Protein AF-A0A7N2MWF1-F1 (afdb_monomer)

Nearest PDB structures (foldseek):
  6czm-assembly1_A  TM=9.638E-01  e=1.938E-09  Medicago truncatula
  6czl-assembly1_E  TM=9.485E-01  e=2.219E-09  Medicago truncatula
  6czl-assembly1_F  TM=9.096E-01  e=2.219E-09  Medicago truncatula
  6czm-assembly1_F  TM=9.620E-01  e=1.295E-08  Medicago truncatula
  7n7g-assembly1_B  TM=4.062E-01  e=2.460E+00  Enterococcus faecium

Foldseek 3Di:
DDDDDDDDDDDDDDDPDDDDDDPDDDPDDPPPCLPLPPQQADEAEAAQDDPRRVVVQVVCVVVVQHWDDPDNVDQWTDGPVDPRYIYGHDHPVVVCVVVVVND

pLDDT: mean 71.71, std 20.16, range [33.66, 93.75]

Mean predicted aligned error: 15.75 Å

Solvent-accessible surface area (backbone atoms only — not comparable to full-atom values): 6937 Å² total; per-residue (Å²): 141,86,86,89,82,83,81,87,78,88,80,84,88,82,83,80,90,69,95,68,92,75,85,78,82,71,88,88,65,87,79,76,80,78,66,78,72,91,65,84,55,47,78,41,78,38,48,60,64,62,70,70,23,54,54,51,52,50,53,29,44,75,71,69,50,56,74,52,63,90,46,92,88,51,51,61,31,41,34,87,88,46,87,55,41,38,36,36,47,33,54,68,71,52,42,55,53,59,53,66,74,74,110

Organism: Quercus lobata (NCBI:txid97700)

Secondary structure (DSSP, 8-state):
--------------------------TTS----------SSEEEEEE-SSHHHHHHHHHHHHTT---B-S-TT-SEEE-TTSTTEEEEEE-HHHHHHHHHTT-

Structure (mmCIF, N/CA/C/O backbone):
data_AF-A0A7N2MWF1-F1
#
_entry.id   AF-A0A7N2MWF1-F1
#
loop_
_atom_site.group_PDB
_atom_site.id
_atom_site.type_symbol
_atom_site.label_atom_id
_atom_site.label_alt_id
_atom_site.label_comp_id
_atom_site.label_asym_id
_atom_site.label_entity_id
_atom_site.label_seq_id
_atom_site.pdbx_PDB_ins_code
_atom_site.Cartn_x
_atom_site.Cartn_y
_atom_site.Cartn_z
_atom_site.occupancy
_atom_site.B_iso_or_equiv
_atom_site.auth_seq_id
_atom_site.auth_comp_id
_atom_site.auth_asym_id
_atom_site.auth_atom_id
_atom_site.pdbx_PDB_model_num
ATOM 1 N N . MET A 1 1 ? 14.029 -53.375 51.433 1.00 47.44 1 MET A N 1
ATOM 2 C CA . MET A 1 1 ? 14.274 -53.422 49.975 1.00 47.44 1 MET A CA 1
ATOM 3 C C . MET A 1 1 ? 13.021 -53.968 49.299 1.00 47.44 1 MET A C 1
ATOM 5 O O . MET A 1 1 ? 12.691 -55.119 49.553 1.00 47.44 1 MET A O 1
ATOM 9 N N . PRO A 1 2 ? 12.258 -53.133 48.574 1.00 38.38 2 PRO A N 1
ATOM 10 C CA . PRO A 1 2 ? 11.834 -53.527 47.226 1.00 38.38 2 PRO A CA 1
ATOM 11 C C . PRO A 1 2 ? 11.906 -52.375 46.202 1.00 38.38 2 PRO A C 1
ATOM 13 O O . PRO A 1 2 ? 11.880 -51.194 46.543 1.00 38.38 2 PRO A O 1
ATOM 16 N N . LEU A 1 3 ? 12.051 -52.766 44.936 1.00 34.88 3 LEU A N 1
ATOM 17 C CA . LEU A 1 3 ? 12.357 -51.938 43.770 1.00 34.88 3 LEU A CA 1
ATOM 18 C C . LEU A 1 3 ? 11.104 -51.286 43.160 1.00 34.88 3 LEU A C 1
ATOM 20 O O . LEU A 1 3 ? 10.028 -51.878 43.114 1.00 34.88 3 LEU A O 1
ATOM 24 N N . ARG A 1 4 ? 11.284 -50.063 42.652 1.00 34.19 4 ARG A N 1
ATOM 25 C CA . ARG A 1 4 ? 10.285 -49.217 41.985 1.00 34.19 4 ARG A CA 1
ATOM 26 C C . ARG A 1 4 ? 10.228 -49.568 40.492 1.00 34.19 4 ARG A C 1
ATOM 28 O O . ARG A 1 4 ? 11.197 -49.319 39.781 1.00 34.19 4 ARG A O 1
ATOM 35 N N . LEU A 1 5 ? 9.100 -50.091 40.006 1.00 40.53 5 LEU A N 1
ATOM 36 C CA . LEU A 1 5 ? 8.802 -50.204 38.572 1.00 40.53 5 LEU A CA 1
ATOM 37 C C . LEU A 1 5 ? 7.691 -49.200 38.228 1.00 40.53 5 LEU A C 1
ATOM 39 O O . LEU A 1 5 ? 6.538 -49.390 38.611 1.00 40.53 5 LEU A O 1
ATOM 43 N N . ASN A 1 6 ? 8.031 -48.111 37.536 1.00 39.91 6 ASN A N 1
ATOM 44 C CA . ASN A 1 6 ? 7.037 -47.159 37.038 1.00 39.91 6 ASN A CA 1
ATOM 45 C C . ASN A 1 6 ? 6.493 -47.649 35.691 1.00 39.91 6 ASN A C 1
ATOM 47 O O . ASN A 1 6 ? 7.231 -47.771 34.715 1.00 39.91 6 ASN A O 1
ATOM 51 N N . ALA A 1 7 ? 5.189 -47.916 35.658 1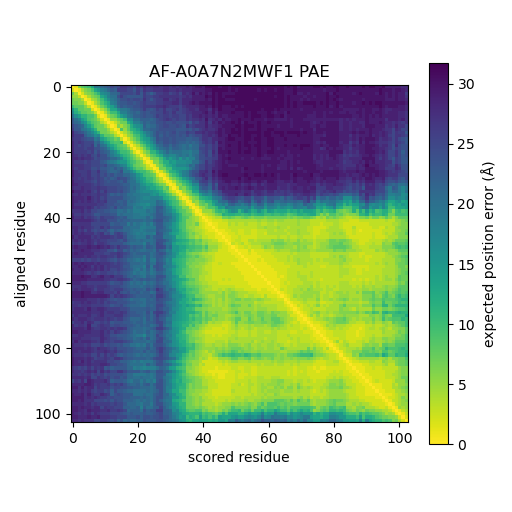.00 46.03 7 ALA A N 1
ATOM 52 C CA . ALA A 1 7 ? 4.454 -48.339 34.478 1.00 46.03 7 ALA A CA 1
ATOM 53 C C . ALA A 1 7 ? 4.405 -47.230 33.412 1.00 46.03 7 ALA A C 1
ATOM 55 O O . ALA A 1 7 ? 3.95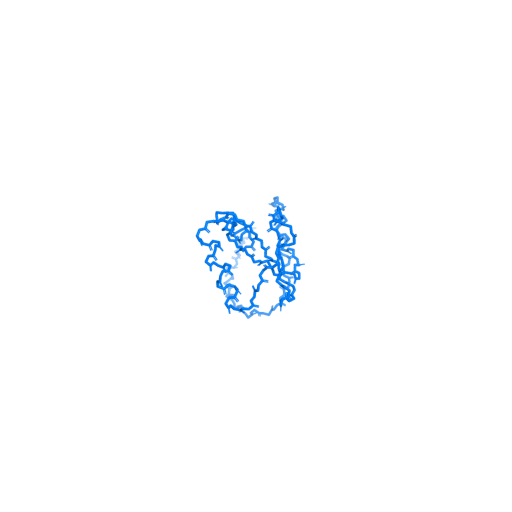6 -46.111 33.663 1.00 46.03 7 ALA A O 1
ATOM 56 N N . PHE A 1 8 ? 4.847 -47.576 32.205 1.00 44.03 8 PHE A N 1
ATOM 57 C CA . PHE A 1 8 ? 4.801 -46.753 31.002 1.00 44.03 8 PHE A CA 1
ATOM 58 C C . PHE A 1 8 ? 3.350 -46.652 30.502 1.00 44.03 8 PHE A C 1
ATOM 60 O O . PHE A 1 8 ? 2.802 -47.617 29.967 1.00 44.03 8 PHE A O 1
ATOM 67 N N . LYS A 1 9 ? 2.697 -45.500 30.698 1.00 44.31 9 LYS A N 1
ATOM 68 C CA . LYS A 1 9 ? 1.353 -45.237 30.160 1.00 44.31 9 LYS A CA 1
ATOM 69 C C . LYS A 1 9 ? 1.467 -44.517 28.814 1.00 44.31 9 LYS A C 1
ATOM 71 O O . LYS A 1 9 ? 1.945 -43.391 28.739 1.00 44.31 9 LYS A O 1
ATOM 76 N N . ARG A 1 10 ? 1.029 -45.209 27.758 1.00 44.88 10 ARG A N 1
ATOM 77 C CA . ARG A 1 10 ? 0.827 -44.701 26.393 1.00 44.88 10 ARG A CA 1
ATOM 78 C C . ARG A 1 10 ? -0.310 -43.673 26.405 1.00 44.88 10 ARG A C 1
ATOM 80 O O . ARG A 1 10 ? -1.444 -44.040 26.696 1.00 44.88 10 ARG A O 1
ATOM 87 N N . THR A 1 11 ? -0.020 -42.424 26.053 1.00 46.44 11 THR A N 1
ATOM 88 C CA . THR A 1 11 ? -1.042 -41.390 25.837 1.00 46.44 11 THR A CA 1
ATOM 89 C C . THR A 1 11 ? -1.279 -41.240 24.339 1.00 46.44 11 THR A C 1
ATOM 91 O O . THR A 1 11 ? -0.379 -40.849 23.600 1.00 46.44 11 THR A O 1
ATOM 94 N N . VAL A 1 12 ? -2.487 -41.580 23.893 1.00 48.28 12 VAL A N 1
ATOM 95 C CA . VAL A 1 12 ? -2.997 -41.258 22.556 1.00 48.28 12 VAL A CA 1
ATOM 96 C C . VAL A 1 12 ? -3.595 -39.856 22.636 1.00 48.28 12 VAL A C 1
ATOM 98 O O . VAL A 1 12 ? -4.479 -39.623 23.456 1.00 48.28 12 VAL A O 1
ATOM 101 N N . LEU A 1 13 ? -3.102 -38.921 21.822 1.00 45.56 13 LEU A N 1
ATOM 102 C CA . LEU A 1 13 ? -3.585 -37.540 21.799 1.00 45.56 13 LEU A CA 1
ATOM 103 C C . LEU A 1 13 ? -4.558 -37.371 20.624 1.00 45.56 13 LEU A C 1
ATOM 105 O O . LEU A 1 13 ? -4.150 -37.266 19.472 1.00 45.56 13 LEU A O 1
ATOM 109 N N . VAL A 1 14 ? -5.856 -37.403 20.932 1.00 54.47 14 VAL A N 1
ATOM 110 C CA . VAL A 1 14 ? -6.947 -37.006 20.030 1.00 54.47 14 VAL A CA 1
ATOM 111 C C . VAL A 1 14 ? -7.185 -35.517 20.252 1.00 54.47 14 VAL A C 1
ATOM 113 O O . VAL A 1 14 ? -7.513 -35.116 21.366 1.00 54.47 14 VAL A O 1
ATOM 116 N N . CYS A 1 15 ? -7.006 -34.697 19.217 1.00 33.66 15 CYS A N 1
ATOM 117 C CA . CYS A 1 15 ? -7.201 -33.253 19.311 1.00 33.66 15 CYS A CA 1
ATOM 118 C C . CYS A 1 15 ? -8.466 -32.843 18.546 1.00 33.66 15 CYS A C 1
ATOM 120 O O . CYS A 1 15 ? -8.437 -32.616 17.339 1.00 33.66 15 CYS A O 1
ATOM 122 N N . CYS A 1 16 ? -9.583 -32.754 19.268 1.00 42.34 16 CYS A N 1
ATOM 123 C CA . CYS A 1 16 ? -10.716 -31.928 18.865 1.00 42.34 16 CYS A CA 1
ATOM 124 C C . CYS A 1 16 ? -10.374 -30.491 19.276 1.00 42.34 16 CYS A C 1
ATOM 126 O O . CYS A 1 16 ? -10.384 -30.179 20.466 1.00 42.34 16 CYS A O 1
ATOM 128 N N . ALA A 1 17 ? -10.026 -29.631 18.317 1.00 47.75 17 ALA A N 1
ATOM 129 C CA . ALA A 1 17 ? -9.678 -28.236 18.578 1.00 47.75 17 ALA A CA 1
ATOM 130 C C . ALA A 1 17 ? -10.929 -27.441 18.988 1.00 47.75 17 ALA A C 1
ATOM 132 O O . ALA A 1 17 ? -11.603 -26.828 18.167 1.00 47.75 17 ALA A O 1
ATOM 133 N N . SER A 1 18 ? -11.252 -27.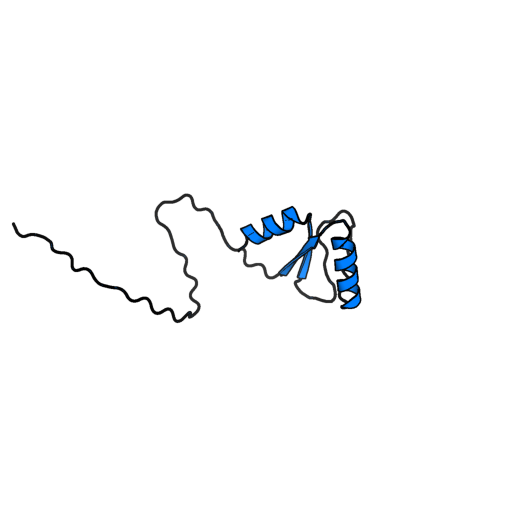489 20.279 1.00 47.50 18 SER A N 1
ATOM 134 C CA . SER A 1 18 ? -12.129 -26.518 20.927 1.00 47.50 18 SER A CA 1
ATOM 135 C C . SER A 1 18 ? -11.242 -25.452 21.548 1.00 47.50 18 SER A C 1
ATOM 137 O O . SER A 1 18 ? -10.387 -25.757 22.377 1.00 47.50 18 SER A O 1
ATOM 139 N N . SER A 1 19 ? -11.441 -24.219 21.101 1.00 58.25 19 SER A N 1
ATOM 140 C CA . SER A 1 19 ? -10.775 -22.996 21.530 1.00 58.25 19 SER A CA 1
ATOM 141 C C . SER A 1 19 ? -10.566 -22.938 23.045 1.00 58.25 19 SER A C 1
ATOM 143 O O . SER A 1 19 ? -11.509 -22.690 23.792 1.00 58.25 19 SER A O 1
ATOM 145 N N . GLN A 1 20 ? -9.332 -23.137 23.509 1.00 50.31 20 GLN A N 1
ATOM 146 C CA . GLN A 1 20 ? -8.935 -22.783 24.868 1.00 50.31 20 GLN A CA 1
ATOM 147 C C . GLN A 1 20 ? -7.580 -22.087 24.826 1.00 50.31 20 GLN A C 1
ATOM 149 O O . GLN A 1 20 ? -6.581 -22.636 24.370 1.00 50.31 20 GLN A O 1
ATOM 154 N N . ASN A 1 21 ? -7.608 -20.842 25.288 1.00 55.06 21 ASN A N 1
ATOM 155 C CA . ASN A 1 21 ? -6.488 -19.941 25.483 1.00 55.06 21 ASN A CA 1
ATOM 156 C C . ASN A 1 21 ? -5.470 -20.587 26.444 1.00 55.06 21 ASN A C 1
ATOM 158 O O . ASN A 1 21 ? -5.608 -20.494 27.663 1.00 55.06 21 ASN A O 1
ATOM 162 N N . SER A 1 22 ? -4.496 -21.325 25.911 1.00 42.91 22 SER A N 1
ATOM 163 C CA . SER A 1 22 ? -3.508 -22.047 26.711 1.00 42.91 22 SER A CA 1
ATOM 164 C C . SER A 1 22 ? -2.250 -21.200 26.900 1.00 42.91 22 SER A C 1
ATOM 166 O O . SER A 1 22 ? -1.360 -21.194 26.050 1.00 42.91 22 SER A O 1
ATOM 168 N N . HIS A 1 23 ? -2.148 -20.514 28.039 1.00 45.09 23 HIS A N 1
ATOM 169 C CA . HIS A 1 23 ? -0.876 -19.976 28.516 1.00 45.09 23 HIS A CA 1
ATOM 170 C C . HIS A 1 23 ? -0.004 -21.145 29.004 1.00 45.09 23 HIS A C 1
ATOM 172 O O . HIS A 1 23 ? -0.158 -21.631 30.124 1.00 45.09 23 HIS A O 1
ATOM 178 N N . VAL A 1 24 ? 0.894 -21.639 28.151 1.00 44.09 24 VAL A N 1
ATOM 179 C CA . VAL A 1 24 ? 1.891 -22.649 28.528 1.00 44.09 24 VAL A CA 1
ATOM 180 C C . VAL A 1 24 ? 3.072 -21.962 29.216 1.00 44.09 24 VAL A C 1
ATOM 182 O O . VAL A 1 24 ? 3.967 -21.423 28.574 1.00 44.09 24 VAL A O 1
ATOM 185 N N . ALA A 1 25 ? 3.078 -21.958 30.549 1.00 43.31 25 ALA A N 1
ATOM 186 C CA . ALA A 1 25 ? 4.242 -21.532 31.318 1.00 43.31 25 ALA A CA 1
ATOM 187 C C . ALA A 1 25 ? 5.332 -22.617 31.241 1.00 43.31 25 ALA A C 1
ATOM 189 O O . ALA A 1 25 ? 5.273 -23.626 31.944 1.00 43.31 25 ALA A O 1
ATOM 190 N N . LEU A 1 26 ? 6.333 -22.416 30.380 1.00 43.41 26 LEU A N 1
ATOM 191 C CA . LEU A 1 26 ? 7.592 -23.154 30.452 1.00 43.41 26 LEU A CA 1
ATOM 192 C C . LEU A 1 26 ? 8.367 -22.658 31.679 1.00 43.41 26 LEU A C 1
ATOM 194 O O . LEU A 1 26 ? 8.882 -21.542 31.704 1.00 43.41 26 LEU A O 1
ATOM 198 N N . VAL A 1 27 ? 8.432 -23.495 32.715 1.00 47.50 27 VAL A N 1
ATOM 199 C CA . VAL A 1 27 ? 9.346 -23.319 33.847 1.00 47.50 27 VAL A CA 1
ATOM 200 C C . VAL A 1 27 ? 10.781 -23.350 33.303 1.00 47.50 27 VAL A C 1
ATOM 202 O O . VAL A 1 27 ? 11.244 -24.380 32.821 1.00 47.50 27 VAL A O 1
ATOM 205 N N . ASN A 1 28 ? 11.465 -22.207 33.408 1.00 49.94 28 ASN A N 1
ATOM 206 C CA . ASN A 1 28 ? 12.904 -21.986 33.193 1.00 49.94 28 ASN A CA 1
ATOM 207 C C . ASN A 1 28 ? 13.401 -21.799 31.744 1.00 49.94 28 ASN A C 1
ATOM 209 O O . ASN A 1 28 ? 14.258 -22.542 31.270 1.00 49.94 28 ASN A O 1
ATOM 213 N N . GLY A 1 29 ? 12.974 -20.723 31.080 1.00 49.34 29 GLY A N 1
ATOM 214 C CA . GLY A 1 29 ? 13.684 -20.138 29.933 1.00 49.34 29 GLY A CA 1
ATOM 215 C C . GLY A 1 29 ? 13.527 -18.613 29.919 1.00 49.34 29 GLY A C 1
ATOM 216 O O . GLY A 1 29 ? 12.566 -18.122 30.515 1.00 49.34 29 GLY A O 1
ATOM 217 N N . PRO A 1 30 ? 14.440 -17.835 29.299 1.00 44.78 30 PRO A N 1
ATOM 218 C CA . PRO A 1 30 ? 14.214 -16.406 29.116 1.00 44.78 30 PRO A CA 1
ATOM 219 C C . PRO A 1 30 ? 12.916 -16.237 28.326 1.00 44.78 30 PRO A C 1
ATOM 221 O O . PRO A 1 30 ? 12.787 -16.753 27.216 1.00 44.78 30 PRO A O 1
ATOM 224 N N . VAL A 1 31 ? 11.942 -15.577 28.950 1.00 49.78 31 VAL A N 1
ATOM 225 C CA . VAL A 1 31 ? 10.625 -15.314 28.378 1.00 49.78 31 VAL A CA 1
ATOM 226 C C . VAL A 1 31 ? 10.834 -14.380 27.194 1.00 49.78 31 VAL A C 1
ATOM 228 O O . VAL A 1 31 ? 10.948 -13.166 27.339 1.00 49.78 31 VAL A O 1
ATOM 231 N N . LEU A 1 32 ? 10.964 -14.956 26.002 1.00 54.56 32 LEU A N 1
ATOM 232 C CA . LEU A 1 32 ? 10.720 -14.219 24.779 1.00 54.56 32 LEU A CA 1
ATOM 233 C C . LEU A 1 32 ? 9.209 -14.007 24.779 1.00 54.56 32 LEU A C 1
ATOM 235 O O . LEU A 1 32 ? 8.466 -14.915 24.411 1.00 54.56 32 LEU A O 1
ATOM 239 N N . ASP A 1 33 ? 8.766 -12.859 25.297 1.00 47.66 33 ASP A N 1
ATOM 240 C CA . ASP A 1 33 ? 7.376 -12.407 25.266 1.00 47.66 33 ASP A CA 1
ATOM 241 C C . ASP A 1 33 ? 6.940 -12.240 23.802 1.00 47.66 33 ASP A C 1
ATOM 243 O O . ASP A 1 33 ? 6.799 -11.137 23.277 1.00 47.66 33 ASP A O 1
ATOM 247 N N . ALA A 1 34 ? 6.704 -13.356 23.116 1.00 58.19 34 ALA A N 1
ATOM 248 C CA . ALA A 1 34 ? 5.940 -13.422 21.883 1.00 58.19 34 ALA A CA 1
ATOM 249 C C . ALA A 1 34 ? 4.459 -13.262 22.246 1.00 58.19 34 ALA A C 1
ATOM 251 O O . ALA A 1 34 ? 3.620 -14.128 22.005 1.00 58.19 34 ALA A O 1
ATOM 252 N N . ARG A 1 35 ? 4.137 -12.149 22.908 1.00 56.56 35 ARG A N 1
ATOM 253 C CA . ARG A 1 35 ? 2.766 -11.725 23.129 1.00 56.56 35 ARG A CA 1
ATOM 254 C C . ARG A 1 35 ? 2.247 -11.348 21.753 1.00 56.56 35 ARG A C 1
ATOM 256 O O . ARG A 1 35 ? 2.566 -10.262 21.276 1.00 56.56 35 ARG A O 1
ATOM 263 N N . VAL A 1 36 ? 1.512 -12.253 21.103 1.00 59.62 36 VAL A N 1
ATOM 264 C CA . VAL A 1 36 ? 0.762 -11.926 19.885 1.00 59.62 36 VAL A CA 1
ATOM 265 C C . VAL A 1 36 ? -0.101 -10.722 20.255 1.00 59.62 36 VAL A C 1
ATOM 267 O O . VAL A 1 36 ? -0.956 -10.836 21.138 1.00 59.62 36 VAL A O 1
ATOM 270 N N . PRO A 1 37 ? 0.181 -9.532 19.708 1.00 63.59 37 PRO A N 1
ATOM 271 C CA . PRO A 1 37 ? -0.609 -8.36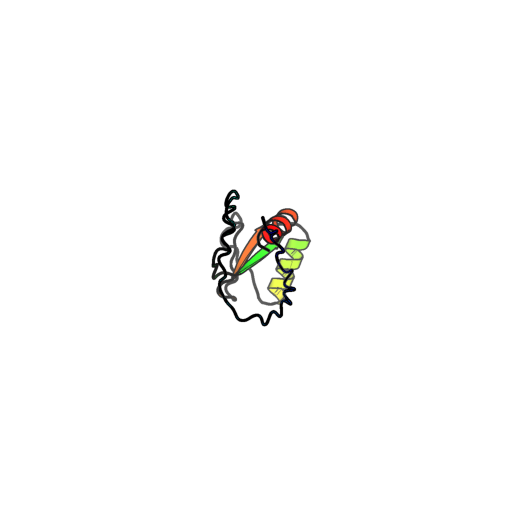9 20.043 1.00 63.59 37 PRO A CA 1
ATOM 272 C C . PRO A 1 37 ? -1.992 -8.601 19.442 1.00 63.59 37 PRO A C 1
ATOM 274 O O . PRO A 1 37 ? -2.098 -8.856 18.243 1.00 63.59 37 PRO A O 1
ATOM 277 N N . GLU A 1 38 ? -3.044 -8.531 20.259 1.00 64.38 38 GLU A N 1
ATOM 278 C CA . GLU A 1 38 ? -4.414 -8.504 19.747 1.00 64.38 38 GLU A CA 1
ATOM 279 C C . GLU A 1 38 ? -4.596 -7.208 18.952 1.00 64.38 38 GLU A C 1
ATOM 281 O O . GLU A 1 38 ? -4.896 -6.145 19.494 1.00 64.38 38 GLU A O 1
ATOM 286 N N . ARG A 1 39 ? -4.289 -7.282 17.656 1.00 67.94 39 ARG A N 1
ATOM 287 C CA . ARG A 1 39 ? -4.437 -6.196 16.694 1.00 67.94 39 ARG A CA 1
ATOM 288 C C . ARG A 1 39 ? -5.793 -6.350 16.035 1.00 67.94 39 ARG A C 1
ATOM 290 O O . ARG A 1 39 ? -6.075 -7.369 15.414 1.00 67.94 39 ARG A O 1
ATOM 297 N N . THR A 1 40 ? -6.621 -5.323 16.161 1.00 77.62 40 THR A N 1
ATOM 298 C CA . THR A 1 40 ? -7.901 -5.229 15.453 1.00 77.62 40 THR A CA 1
ATOM 299 C C . THR A 1 40 ? -7.726 -4.800 13.997 1.00 77.62 40 THR A C 1
ATOM 301 O O . THR A 1 40 ? -8.652 -4.968 13.206 1.00 77.62 40 THR A O 1
ATOM 304 N N . GLU A 1 41 ? -6.553 -4.266 13.628 1.00 82.12 41 GLU A N 1
ATOM 305 C CA . GLU A 1 41 ? -6.230 -3.887 12.252 1.00 82.12 41 GLU A CA 1
ATOM 306 C C . GLU A 1 41 ? -5.431 -4.962 11.506 1.00 82.12 41 GLU A C 1
ATOM 308 O O . GLU A 1 41 ? -4.431 -5.497 11.992 1.00 82.12 41 GLU A O 1
ATOM 313 N N . ILE A 1 42 ? -5.836 -5.213 10.264 1.00 86.81 42 ILE A N 1
ATOM 314 C CA . ILE A 1 42 ? -5.133 -6.059 9.308 1.00 86.81 42 ILE A CA 1
ATOM 315 C C . ILE A 1 42 ? -4.038 -5.225 8.651 1.00 86.81 42 ILE A C 1
ATOM 317 O O . ILE A 1 42 ? -4.303 -4.209 8.008 1.00 86.81 42 ILE A O 1
ATOM 321 N N . ARG A 1 43 ? -2.792 -5.675 8.771 1.00 87.94 43 ARG A N 1
ATOM 322 C CA . ARG A 1 43 ? -1.661 -5.081 8.053 1.00 87.94 43 ARG A CA 1
ATOM 323 C C . ARG A 1 43 ? -1.582 -5.688 6.666 1.00 87.94 43 ARG A C 1
ATOM 325 O O . ARG A 1 43 ? -1.834 -6.869 6.497 1.00 87.94 43 ARG A O 1
ATOM 332 N N . PHE A 1 44 ? -1.202 -4.908 5.671 1.00 89.38 44 PHE A N 1
ATOM 333 C CA . PHE A 1 44 ? -1.027 -5.367 4.303 1.00 89.38 44 PHE A CA 1
ATOM 334 C C . PHE A 1 44 ? 0.289 -4.824 3.760 1.00 89.38 44 PHE A C 1
ATOM 336 O O . PHE A 1 44 ? 0.460 -3.618 3.590 1.00 89.38 44 PHE A O 1
ATOM 343 N N . GLY A 1 45 ? 1.260 -5.710 3.550 1.00 91.19 45 GLY A N 1
ATOM 344 C CA . GLY A 1 45 ? 2.594 -5.332 3.097 1.00 91.19 45 GLY A CA 1
ATOM 345 C C . GLY A 1 45 ? 2.622 -5.120 1.589 1.00 91.19 45 GLY A C 1
ATOM 346 O O . GLY A 1 45 ? 2.374 -6.057 0.836 1.00 91.19 45 GLY A O 1
ATOM 347 N N . LEU A 1 46 ? 2.986 -3.917 1.148 1.00 91.44 46 LEU A N 1
ATOM 348 C CA . LEU A 1 46 ? 3.218 -3.606 -0.257 1.00 91.44 46 LEU A CA 1
ATOM 349 C C . LEU A 1 46 ? 4.687 -3.267 -0.518 1.00 91.44 46 LEU A C 1
ATOM 351 O O . LEU A 1 46 ? 5.341 -2.623 0.310 1.00 91.44 46 LEU A O 1
ATOM 355 N N . PRO A 1 47 ? 5.228 -3.653 -1.685 1.00 92.62 47 PRO A N 1
ATOM 356 C CA . PRO A 1 47 ? 6.542 -3.199 -2.106 1.00 92.62 47 PRO A CA 1
ATOM 357 C C . PRO A 1 47 ? 6.558 -1.672 -2.237 1.00 92.62 47 PRO A C 1
ATOM 359 O O . PRO A 1 47 ? 5.698 -1.074 -2.875 1.00 92.62 47 PRO A O 1
ATOM 362 N N . SER A 1 48 ? 7.564 -1.030 -1.647 1.00 89.69 48 SER A N 1
ATOM 363 C CA . SER A 1 48 ? 7.662 0.432 -1.606 1.00 89.69 48 SER A CA 1
ATOM 364 C C . SER A 1 48 ? 8.106 1.068 -2.922 1.00 89.69 48 SER A C 1
ATOM 366 O O . SER A 1 48 ? 7.863 2.253 -3.132 1.00 89.69 48 SER A O 1
ATOM 368 N N . LYS A 1 49 ? 8.802 0.323 -3.796 1.00 87.69 49 LYS A N 1
ATOM 3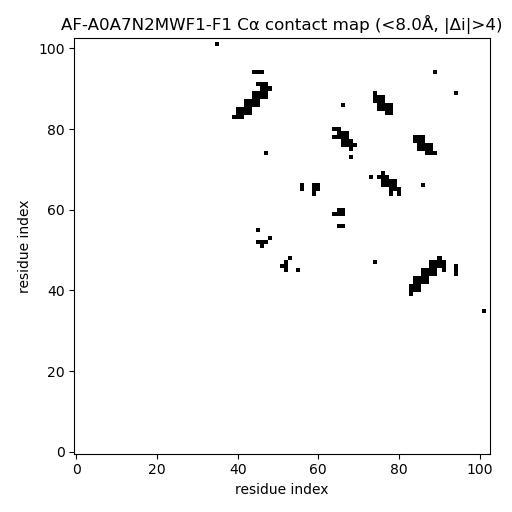69 C CA . LYS A 1 49 ? 9.342 0.840 -5.063 1.00 87.69 49 LYS A CA 1
ATOM 370 C C . LYS A 1 49 ? 9.612 -0.247 -6.104 1.00 87.69 49 LYS A C 1
ATOM 372 O O . LYS A 1 49 ? 9.732 -1.426 -5.774 1.00 87.69 49 LYS A O 1
ATOM 377 N N . GLY A 1 50 ? 9.823 0.193 -7.345 1.00 91.19 50 GLY A N 1
ATOM 378 C CA . GLY A 1 50 ? 10.141 -0.653 -8.499 1.00 91.19 50 GLY A CA 1
ATOM 379 C C . GLY A 1 50 ? 8.898 -1.074 -9.283 1.00 91.19 50 GLY A C 1
ATOM 380 O O . GLY A 1 50 ? 7.788 -0.675 -8.943 1.00 91.19 50 GLY A O 1
ATOM 381 N N . ARG A 1 51 ? 9.093 -1.904 -10.316 1.00 91.44 51 ARG A N 1
ATOM 382 C CA . ARG A 1 51 ? 8.011 -2.397 -11.191 1.00 91.44 51 ARG A CA 1
ATOM 383 C C . ARG A 1 51 ? 6.902 -3.100 -10.400 1.00 91.44 51 ARG A C 1
ATOM 385 O O . ARG A 1 51 ? 5.731 -2.823 -10.579 1.00 91.44 51 ARG A O 1
ATOM 392 N N . MET A 1 52 ? 7.279 -3.921 -9.424 1.00 90.06 52 MET A N 1
ATOM 393 C CA . MET A 1 52 ? 6.306 -4.626 -8.587 1.00 90.06 52 MET A CA 1
ATOM 394 C C . MET A 1 52 ? 5.415 -3.673 -7.770 1.00 90.06 52 MET A C 1
ATOM 396 O O . MET A 1 52 ? 4.271 -4.004 -7.482 1.00 90.06 52 MET A O 1
ATOM 400 N N . ALA A 1 53 ? 5.912 -2.482 -7.413 1.00 90.62 53 ALA A N 1
ATOM 401 C CA . ALA A 1 53 ? 5.118 -1.480 -6.706 1.00 90.62 53 ALA A CA 1
ATOM 402 C C . ALA A 1 53 ? 4.097 -0.803 -7.626 1.00 90.62 53 ALA A C 1
ATOM 404 O O . ALA A 1 53 ? 2.939 -0.685 -7.235 1.00 90.62 53 ALA A O 1
ATOM 405 N N . SER A 1 54 ? 4.493 -0.405 -8.842 1.00 91.88 54 SER A N 1
ATOM 406 C CA . SER A 1 54 ? 3.554 0.165 -9.819 1.00 91.88 54 SER A CA 1
ATOM 407 C C . SER A 1 54 ? 2.472 -0.837 -10.193 1.00 91.88 54 SER A C 1
ATOM 409 O O . SER A 1 54 ? 1.295 -0.514 -10.092 1.00 91.88 54 SER A O 1
ATOM 411 N N . ASP A 1 55 ? 2.864 -2.074 -10.497 1.00 93.75 55 ASP A N 1
ATOM 412 C CA . ASP A 1 55 ? 1.940 -3.108 -10.962 1.00 93.75 55 ASP A CA 1
ATOM 413 C C . ASP A 1 55 ? 0.917 -3.465 -9.872 1.00 93.75 55 ASP A C 1
ATOM 415 O O . ASP A 1 55 ? -0.270 -3.620 -10.149 1.00 93.75 55 ASP A O 1
ATOM 419 N N . THR A 1 56 ? 1.351 -3.528 -8.605 1.00 92.50 56 THR A N 1
ATOM 420 C CA . THR A 1 56 ? 0.428 -3.796 -7.491 1.00 92.50 56 THR A CA 1
ATOM 421 C C . THR A 1 56 ? -0.511 -2.619 -7.236 1.00 92.50 56 THR A C 1
ATOM 423 O O . THR A 1 56 ? -1.684 -2.822 -6.938 1.00 92.50 56 THR A O 1
ATOM 426 N N . LEU A 1 57 ? -0.027 -1.379 -7.358 1.00 90.25 57 LEU A N 1
ATOM 427 C CA . LEU A 1 57 ? -0.886 -0.201 -7.229 1.00 90.25 57 LEU A CA 1
ATOM 428 C C . LEU A 1 57 ? -1.907 -0.116 -8.365 1.00 90.25 57 LEU A C 1
ATOM 430 O O . LEU A 1 57 ? -3.035 0.301 -8.119 1.00 90.25 57 LEU A O 1
ATOM 434 N N . ASP A 1 58 ? -1.532 -0.506 -9.579 1.00 92.75 58 ASP A N 1
ATOM 435 C CA . ASP A 1 58 ? -2.435 -0.516 -10.726 1.00 92.75 58 ASP A CA 1
ATOM 436 C C . ASP A 1 58 ? -3.495 -1.615 -10.583 1.00 92.75 58 ASP A C 1
ATOM 438 O O . ASP A 1 58 ? -4.680 -1.316 -10.701 1.00 92.75 58 ASP A O 1
ATOM 442 N N . LEU A 1 59 ? -3.116 -2.819 -10.138 1.00 92.44 59 LEU A N 1
ATOM 443 C CA . LEU A 1 59 ? -4.078 -3.864 -9.766 1.00 92.44 59 LEU A CA 1
ATOM 444 C C . LEU A 1 59 ? -5.069 -3.377 -8.695 1.00 92.44 59 LEU A C 1
ATOM 446 O O . LEU A 1 59 ? -6.274 -3.594 -8.800 1.00 92.44 59 LEU A O 1
ATOM 450 N N . LEU A 1 60 ? -4.576 -2.687 -7.662 1.00 91.00 60 LEU A N 1
ATOM 451 C CA . LEU A 1 60 ? -5.432 -2.140 -6.609 1.00 91.00 60 LEU A CA 1
ATOM 452 C C . LEU A 1 60 ? -6.387 -1.062 -7.144 1.00 91.00 60 LEU A C 1
ATOM 454 O O . LEU A 1 60 ? -7.545 -1.013 -6.725 1.00 91.00 60 LEU A O 1
ATOM 458 N N . LYS A 1 61 ? -5.956 -0.229 -8.099 1.00 90.50 61 LYS A N 1
ATOM 459 C CA . LYS A 1 61 ? -6.842 0.736 -8.773 1.00 90.50 61 LYS A CA 1
ATOM 460 C C . LYS A 1 61 ? -7.922 0.033 -9.593 1.00 90.50 61 LYS A C 1
ATOM 462 O O 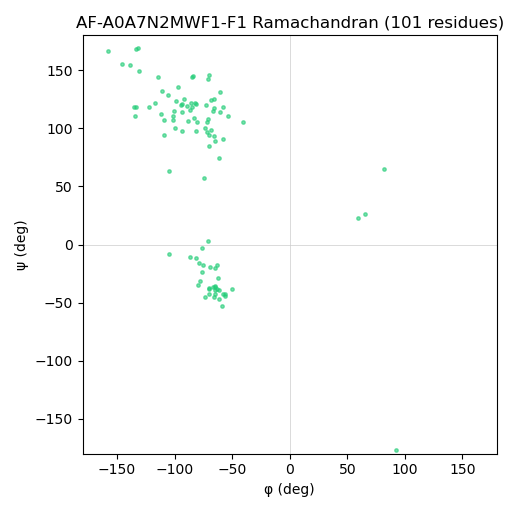. LYS A 1 61 ? -9.080 0.447 -9.514 1.00 90.50 61 LYS A O 1
ATOM 467 N N . ASP A 1 62 ? -7.570 -1.028 -10.314 1.00 93.38 62 ASP A N 1
ATOM 468 C CA . ASP A 1 62 ? -8.507 -1.816 -11.122 1.00 93.38 62 ASP A CA 1
ATOM 469 C C . ASP A 1 62 ? -9.571 -2.485 -10.243 1.00 93.38 62 ASP A C 1
ATOM 471 O O . ASP A 1 62 ? -10.763 -2.460 -10.556 1.00 93.38 62 ASP A O 1
ATOM 475 N N . CYS A 1 63 ? -9.165 -2.962 -9.063 1.00 91.56 63 CYS A N 1
ATOM 476 C CA . CYS A 1 63 ? -10.057 -3.475 -8.023 1.00 91.56 63 CYS A CA 1
ATOM 477 C C . CYS A 1 63 ? -10.897 -2.395 -7.318 1.00 91.56 63 CYS A C 1
ATOM 479 O O . CYS A 1 63 ? -11.630 -2.718 -6.386 1.00 91.56 63 CYS A O 1
ATOM 481 N N . ARG A 1 64 ? -10.806 -1.117 -7.719 1.00 88.62 64 ARG A N 1
ATOM 482 C CA . ARG A 1 64 ? -11.435 0.035 -7.040 1.00 88.62 64 ARG A CA 1
ATOM 483 C C . ARG A 1 64 ? -10.986 0.211 -5.582 1.00 88.62 64 ARG A C 1
ATOM 485 O O . ARG A 1 64 ? -11.677 0.867 -4.808 1.00 88.62 64 ARG A O 1
ATOM 492 N N . LEU A 1 65 ? -9.815 -0.316 -5.230 1.00 87.25 65 LEU A N 1
ATOM 493 C CA . LEU A 1 65 ? -9.175 -0.222 -3.918 1.00 87.25 65 LEU A CA 1
ATOM 494 C C . LEU A 1 65 ? -8.013 0.775 -3.967 1.00 87.25 65 LEU A C 1
ATOM 496 O O . LEU A 1 65 ? -6.843 0.438 -3.803 1.00 87.25 65 LEU A O 1
ATOM 500 N N . SER A 1 66 ? -8.330 2.037 -4.245 1.00 85.06 66 SER A N 1
ATOM 501 C CA . SER A 1 66 ? -7.322 3.088 -4.384 1.00 85.06 66 SER A CA 1
ATOM 502 C C . SER A 1 66 ? -6.630 3.375 -3.047 1.00 85.06 66 SER A C 1
ATOM 504 O O . SER A 1 66 ? -7.251 3.909 -2.123 1.00 85.06 66 SER A O 1
ATOM 506 N N . VAL A 1 67 ? -5.330 3.097 -2.960 1.00 85.12 67 VAL A N 1
ATOM 507 C CA . VAL A 1 67 ? -4.517 3.457 -1.792 1.00 85.12 67 VAL A CA 1
ATOM 508 C C . VAL A 1 67 ? -4.287 4.966 -1.784 1.00 85.12 67 VAL A C 1
ATOM 510 O O . VAL A 1 67 ? -3.699 5.517 -2.716 1.00 85.12 67 VAL A O 1
ATOM 513 N N . LYS A 1 68 ? -4.727 5.647 -0.723 1.00 82.06 68 LYS A N 1
ATOM 514 C CA . LYS A 1 68 ? -4.482 7.081 -0.544 1.00 82.06 68 LYS A CA 1
ATOM 515 C C . LYS A 1 68 ? -3.341 7.278 0.445 1.00 82.06 68 LYS A C 1
ATOM 517 O O . LYS A 1 68 ? -3.505 7.099 1.649 1.00 82.06 68 LYS A O 1
ATOM 522 N N . GLN A 1 69 ? -2.182 7.681 -0.062 1.00 83.25 69 GLN A N 1
ATOM 523 C CA . GLN A 1 69 ? -1.046 8.042 0.778 1.00 83.25 69 GLN A CA 1
ATOM 524 C C . GLN A 1 69 ? -1.138 9.532 1.131 1.00 83.25 69 GLN A C 1
ATOM 526 O O . GLN A 1 69 ? -0.921 10.393 0.282 1.00 83.25 69 GLN A O 1
ATOM 531 N N . VAL A 1 70 ? -1.505 9.843 2.379 1.00 81.88 70 VAL A N 1
ATOM 532 C CA . VAL A 1 70 ? -1.676 11.234 2.852 1.00 81.88 70 VAL A CA 1
ATOM 533 C C . VAL A 1 70 ? -0.349 11.995 2.842 1.00 81.88 70 VAL A C 1
ATOM 535 O O . VAL A 1 70 ? -0.314 13.179 2.522 1.00 81.88 70 VAL A O 1
ATOM 538 N N . ASN A 1 71 ? 0.750 11.309 3.155 1.00 87.56 71 ASN A N 1
ATOM 539 C CA . ASN A 1 71 ? 2.088 11.875 3.137 1.00 87.56 71 ASN A CA 1
ATOM 540 C C . ASN A 1 71 ? 3.041 10.910 2.414 1.00 87.56 71 ASN A C 1
ATOM 542 O O . ASN A 1 71 ? 3.243 9.800 2.907 1.00 87.56 71 ASN A O 1
ATOM 546 N N . PRO A 1 72 ? 3.673 11.304 1.294 1.00 81.75 72 PRO A N 1
ATOM 547 C CA . PRO A 1 72 ? 4.563 10.422 0.535 1.00 81.75 72 PRO A CA 1
ATOM 548 C C . PRO A 1 72 ? 5.805 9.974 1.322 1.00 81.75 72 PRO A C 1
ATOM 550 O O . PRO A 1 72 ? 6.448 8.996 0.952 1.00 81.75 72 PRO A O 1
ATOM 553 N N . ARG A 1 73 ? 6.160 10.662 2.419 1.00 85.94 73 ARG A N 1
ATOM 554 C CA . ARG A 1 73 ? 7.251 10.242 3.319 1.00 85.94 73 ARG A CA 1
ATOM 555 C C . ARG A 1 73 ? 6.827 9.171 4.330 1.00 85.94 73 ARG A C 1
ATOM 557 O O . ARG A 1 73 ? 7.686 8.616 5.008 1.00 85.94 73 ARG A O 1
ATOM 564 N N . GLN A 1 74 ? 5.529 8.903 4.463 1.00 89.06 74 GLN A N 1
ATOM 565 C CA . GLN A 1 74 ? 4.993 7.947 5.422 1.00 89.06 74 GLN A CA 1
ATOM 566 C C . GLN A 1 74 ? 4.875 6.564 4.782 1.00 89.06 74 GLN A C 1
ATOM 568 O O . GLN A 1 74 ? 4.215 6.388 3.763 1.00 89.06 74 GLN A O 1
ATOM 573 N N . TYR A 1 75 ? 5.481 5.560 5.413 1.00 90.50 75 TYR A N 1
ATOM 574 C CA . TYR A 1 75 ? 5.425 4.169 4.949 1.00 90.50 75 TYR A CA 1
ATOM 575 C C . TYR A 1 75 ? 4.094 3.476 5.243 1.00 90.50 75 TYR A C 1
ATOM 577 O O . TYR A 1 75 ? 3.912 2.331 4.855 1.00 90.50 75 TYR A O 1
ATOM 585 N N . VAL A 1 76 ? 3.172 4.151 5.921 1.00 88.88 76 VAL A N 1
ATOM 586 C CA . VAL A 1 76 ? 1.841 3.641 6.240 1.00 88.88 76 VAL A CA 1
ATOM 587 C C . VAL A 1 76 ? 0.814 4.433 5.441 1.00 88.88 76 VAL A C 1
ATOM 589 O O . VAL A 1 76 ? 0.853 5.664 5.407 1.00 88.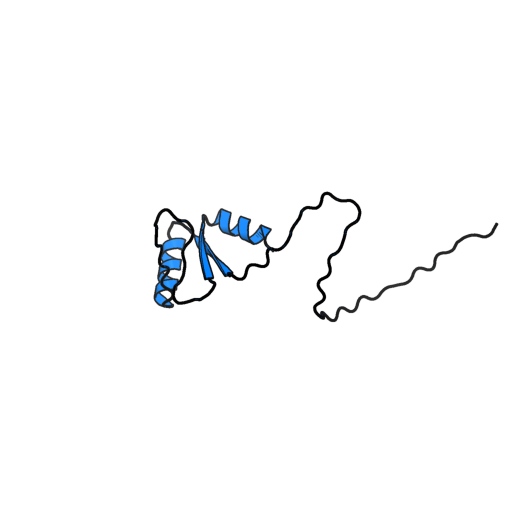88 76 VAL A O 1
ATOM 592 N N . ALA A 1 77 ? -0.098 3.718 4.802 1.00 90.38 77 ALA A N 1
ATOM 593 C CA . ALA A 1 77 ? -1.254 4.249 4.108 1.00 90.38 77 ALA A CA 1
ATOM 594 C C . ALA A 1 77 ? -2.506 3.474 4.514 1.00 90.38 77 ALA A C 1
ATOM 596 O O . ALA A 1 77 ? -2.437 2.435 5.166 1.00 90.38 77 ALA A O 1
ATOM 597 N N . GLN A 1 78 ? -3.662 3.992 4.126 1.00 88.19 78 GLN A N 1
ATOM 598 C CA . GLN A 1 78 ? -4.952 3.386 4.423 1.00 88.19 78 GLN A CA 1
ATOM 599 C C . GLN A 1 78 ? -5.782 3.318 3.143 1.00 88.19 78 GLN A C 1
ATOM 601 O O . GLN A 1 78 ? -5.640 4.159 2.245 1.00 88.19 78 GLN A O 1
ATOM 606 N N . ILE A 1 79 ? -6.638 2.301 3.057 1.00 88.25 79 ILE A N 1
ATOM 607 C CA . ILE A 1 79 ? -7.599 2.153 1.965 1.00 88.25 79 ILE A CA 1
ATOM 608 C C . ILE A 1 79 ? -8.958 2.613 2.490 1.00 88.25 79 ILE A C 1
ATOM 610 O O . ILE A 1 79 ? -9.543 1.920 3.314 1.00 88.25 79 ILE A O 1
ATOM 614 N N . PRO A 1 80 ? -9.499 3.752 2.027 1.00 84.31 80 PRO A N 1
ATOM 615 C CA . PRO A 1 80 ? -10.751 4.282 2.562 1.00 84.31 80 PRO A CA 1
ATOM 616 C C . PRO A 1 80 ? -11.960 3.376 2.282 1.00 84.31 80 PRO A C 1
ATOM 618 O 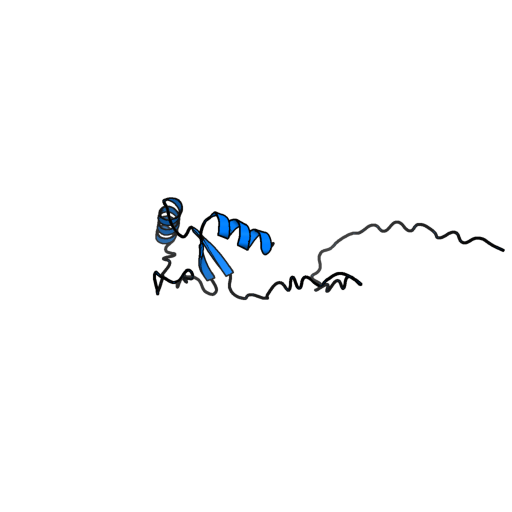O . PRO A 1 80 ? -12.967 3.491 2.971 1.00 84.31 80 PRO A O 1
ATOM 621 N N . GLN A 1 81 ? -11.880 2.484 1.285 1.00 85.88 81 GLN A N 1
ATOM 622 C CA . GLN A 1 81 ? -12.944 1.516 0.995 1.00 85.88 81 GLN A CA 1
ATOM 623 C C . GLN A 1 81 ? -12.999 0.338 1.988 1.00 85.88 81 GLN A C 1
ATOM 625 O O . GLN A 1 81 ? -14.015 -0.350 2.031 1.00 85.88 81 GLN A O 1
ATOM 630 N N . LEU A 1 82 ? -11.936 0.079 2.761 1.00 83.12 82 LEU A N 1
ATOM 631 C CA . LEU A 1 82 ? -11.838 -1.072 3.663 1.00 83.12 82 LEU A CA 1
ATOM 632 C C . LEU A 1 82 ? -11.601 -0.599 5.100 1.00 83.12 82 LEU A C 1
ATOM 634 O O . LEU A 1 82 ? -10.583 0.020 5.403 1.00 83.12 82 LEU A O 1
ATOM 638 N N . ALA A 1 83 ? -12.534 -0.914 5.999 1.00 79.12 83 ALA A N 1
ATOM 639 C CA . ALA A 1 83 ? -12.357 -0.651 7.423 1.00 79.12 83 ALA A CA 1
ATOM 640 C C . ALA A 1 83 ? -11.308 -1.608 8.020 1.00 79.12 83 ALA A C 1
ATOM 642 O O . ALA A 1 83 ? -11.270 -2.786 7.668 1.00 79.12 83 ALA A O 1
ATOM 643 N N . ASN A 1 84 ? -10.486 -1.101 8.944 1.00 84.62 84 ASN A N 1
ATOM 644 C CA . ASN A 1 84 ? -9.469 -1.855 9.694 1.00 84.62 84 ASN A CA 1
ATOM 645 C C . ASN A 1 84 ? -8.316 -2.428 8.854 1.00 84.62 84 ASN A C 1
ATOM 647 O O . ASN A 1 84 ? -7.716 -3.422 9.258 1.00 84.62 84 ASN A O 1
ATOM 651 N N . LEU A 1 85 ? -7.988 -1.829 7.703 1.00 87.25 85 LEU A N 1
ATOM 652 C CA . LEU A 1 85 ? -6.848 -2.254 6.890 1.00 87.25 85 LEU A CA 1
ATOM 653 C C . LEU A 1 85 ? -5.782 -1.159 6.776 1.00 87.25 85 LEU A C 1
ATOM 655 O O . LEU A 1 85 ? -6.025 -0.065 6.260 1.00 87.25 85 LEU A O 1
ATOM 659 N N . GLU A 1 86 ? -4.573 -1.494 7.212 1.00 89.50 86 GLU A N 1
ATOM 660 C CA . GLU A 1 86 ? -3.388 -0.656 7.090 1.00 89.50 86 GLU A CA 1
ATOM 661 C C . GLU A 1 86 ? -2.455 -1.188 6.012 1.00 89.50 86 GLU A C 1
ATOM 663 O O . GLU A 1 86 ? -2.032 -2.340 6.039 1.00 89.50 86 GLU A O 1
ATOM 668 N N . VAL A 1 87 ? -2.047 -0.323 5.095 1.00 90.88 87 VAL A N 1
ATOM 669 C CA . VAL A 1 87 ? -1.096 -0.648 4.037 1.00 90.88 87 VAL A CA 1
ATOM 670 C C . VAL A 1 87 ? 0.289 -0.172 4.441 1.00 90.88 87 VAL A C 1
ATOM 672 O O . VAL A 1 87 ? 0.497 1.008 4.700 1.00 90.88 87 VAL A O 1
ATOM 675 N N . TRP A 1 88 ? 1.251 -1.082 4.465 1.00 91.88 88 TRP A N 1
ATOM 676 C CA . TRP A 1 88 ? 2.628 -0.815 4.855 1.00 91.88 88 TRP A CA 1
ATOM 677 C C . TRP A 1 88 ? 3.549 -0.955 3.643 1.00 91.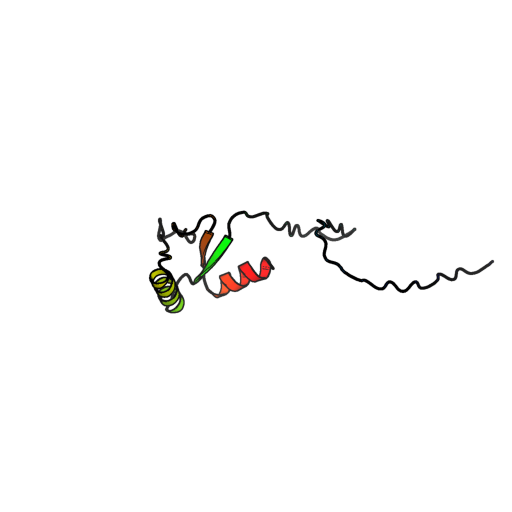88 88 TRP A C 1
ATOM 679 O O . TRP A 1 88 ? 3.765 -2.051 3.131 1.00 91.88 88 TRP A O 1
ATOM 689 N N . PHE A 1 89 ? 4.129 0.154 3.198 1.00 90.81 89 PHE A N 1
ATOM 690 C CA . PHE A 1 89 ? 5.103 0.204 2.116 1.00 90.81 89 PHE A CA 1
ATOM 691 C C . PHE A 1 89 ? 6.501 -0.112 2.636 1.00 90.81 89 PHE A C 1
ATOM 693 O O . PHE A 1 89 ? 7.141 0.702 3.301 1.00 90.81 89 PHE A O 1
ATOM 700 N N . GLN A 1 90 ? 7.017 -1.283 2.286 1.00 91.44 90 GLN A N 1
ATOM 701 C CA . GLN A 1 90 ? 8.340 -1.737 2.705 1.00 91.44 90 GLN A CA 1
ATOM 702 C C . GLN A 1 90 ? 9.130 -2.322 1.539 1.00 91.44 90 GLN A C 1
ATOM 704 O O . GLN A 1 90 ? 8.603 -2.553 0.452 1.00 91.44 90 GLN A O 1
ATOM 709 N N . ARG A 1 91 ? 10.435 -2.551 1.719 1.00 91.31 91 ARG A N 1
ATOM 710 C CA . ARG A 1 91 ? 11.205 -3.261 0.689 1.00 91.31 91 ARG A CA 1
ATOM 711 C C . ARG A 1 91 ? 10.759 -4.727 0.677 1.00 91.31 91 ARG A C 1
ATOM 713 O O . ARG A 1 91 ? 10.514 -5.267 1.751 1.00 91.31 91 ARG A O 1
ATOM 720 N N . PRO A 1 92 ? 10.735 -5.411 -0.481 1.00 88.62 92 PRO A N 1
ATOM 721 C CA . PRO A 1 92 ? 10.309 -6.814 -0.562 1.00 88.62 92 PRO A CA 1
ATOM 722 C C . PRO A 1 92 ? 10.989 -7.739 0.459 1.00 88.62 92 PRO A C 1
ATOM 724 O O . PRO A 1 92 ? 10.341 -8.583 1.067 1.00 88.62 92 PRO A O 1
ATOM 727 N N . LYS A 1 93 ? 12.286 -7.521 0.717 1.00 89.69 93 LYS A N 1
ATOM 728 C CA . LYS A 1 93 ? 13.054 -8.252 1.736 1.00 89.69 93 LYS A CA 1
ATOM 729 C C . LYS A 1 93 ? 12.508 -8.060 3.159 1.00 89.69 93 LYS A C 1
ATOM 731 O O . LYS A 1 93 ? 12.500 -9.005 3.942 1.00 89.69 93 LYS A O 1
ATOM 736 N N . ASP A 1 94 ? 12.080 -6.845 3.486 1.00 89.69 94 ASP A N 1
ATOM 737 C CA . ASP A 1 94 ? 11.603 -6.480 4.822 1.00 89.69 94 ASP A CA 1
ATOM 738 C C . ASP A 1 94 ? 10.174 -6.985 5.051 1.00 89.69 94 ASP A C 1
ATOM 740 O O . ASP A 1 94 ? 9.848 -7.393 6.161 1.00 89.69 94 ASP A O 1
ATOM 744 N N . ILE A 1 95 ? 9.360 -7.055 3.989 1.00 86.88 95 ILE A N 1
ATOM 745 C CA . ILE A 1 95 ? 8.029 -7.677 4.028 1.00 86.88 95 ILE A CA 1
ATOM 746 C C . ILE A 1 95 ? 8.169 -9.141 4.454 1.00 86.88 95 ILE A C 1
ATOM 748 O O . ILE A 1 95 ? 7.590 -9.549 5.450 1.00 86.88 95 ILE A O 1
ATOM 752 N N . VAL A 1 96 ? 9.016 -9.925 3.782 1.00 86.88 96 VAL A N 1
ATOM 753 C CA . VAL A 1 96 ? 9.223 -11.338 4.156 1.00 86.88 96 VAL A CA 1
ATOM 754 C C . VAL A 1 96 ? 9.688 -11.464 5.608 1.00 86.88 96 VAL A C 1
ATOM 756 O O . VAL A 1 96 ? 9.189 -12.308 6.347 1.00 86.88 96 VAL A O 1
ATOM 759 N N . ARG A 1 97 ? 10.613 -10.599 6.043 1.00 86.00 97 ARG A N 1
ATOM 760 C CA . ARG A 1 97 ? 11.150 -10.640 7.407 1.00 86.00 97 ARG A CA 1
ATOM 761 C C . ARG A 1 97 ? 10.101 -10.311 8.465 1.00 86.00 97 ARG A C 1
ATOM 763 O O . ARG A 1 97 ? 10.046 -11.001 9.472 1.00 86.00 97 ARG A O 1
ATOM 770 N N . ASN A 1 98 ? 9.298 -9.274 8.260 1.00 80.88 98 ASN A N 1
ATOM 771 C CA . ASN A 1 98 ? 8.331 -8.832 9.261 1.00 80.88 98 ASN A CA 1
ATOM 772 C C . ASN A 1 98 ? 7.184 -9.825 9.420 1.00 80.88 98 ASN A C 1
ATOM 774 O O . ASN A 1 98 ? 6.753 -10.085 10.533 1.00 80.88 98 ASN A O 1
ATOM 778 N N . TRP A 1 99 ? 6.753 -10.427 8.317 1.00 74.44 99 TRP A N 1
ATOM 779 C CA . TRP A 1 99 ? 5.653 -11.380 8.312 1.00 74.44 99 TRP A CA 1
ATOM 780 C C . TRP A 1 99 ? 6.083 -12.776 8.765 1.00 74.44 99 TRP A C 1
ATOM 782 O O . TRP A 1 99 ? 5.342 -13.442 9.472 1.00 74.44 99 TRP A O 1
ATOM 792 N N . SER A 1 100 ? 7.305 -13.204 8.435 1.00 66.94 100 SER A N 1
ATOM 793 C CA . SER A 1 100 ? 7.854 -14.478 8.923 1.00 66.94 100 SER A CA 1
ATOM 794 C C . SER A 1 100 ? 8.156 -14.478 10.421 1.00 66.94 100 SER A C 1
ATOM 796 O O . SER A 1 100 ? 8.349 -15.549 10.981 1.00 66.94 100 SER A O 1
ATOM 798 N N . LEU A 1 101 ? 8.287 -13.309 11.049 1.00 59.94 101 LEU A N 1
ATOM 799 C CA . LEU A 1 101 ? 8.474 -13.200 12.497 1.00 59.94 101 LEU A CA 1
ATOM 800 C C . LEU A 1 101 ? 7.144 -13.168 13.260 1.00 59.94 101 LEU A C 1
ATOM 802 O O . LEU A 1 101 ? 7.156 -13.232 14.485 1.00 59.94 101 LEU A O 1
ATOM 806 N N . GLU A 1 102 ? 6.025 -13.020 12.551 1.00 54.16 102 GLU A N 1
ATOM 807 C CA . GLU A 1 102 ? 4.689 -12.871 13.136 1.00 54.16 102 GLU A CA 1
ATOM 808 C C . GLU A 1 102 ? 3.841 -14.154 13.015 1.00 54.16 102 GLU A C 1
ATOM 810 O O . GLU A 1 102 ? 2.779 -14.232 13.627 1.00 54.16 102 GLU A O 1
ATOM 815 N N . ILE A 1 103 ? 4.328 -15.161 12.277 1.00 51.00 103 ILE A N 1
ATOM 816 C CA . ILE A 1 103 ? 3.743 -16.508 12.124 1.00 51.00 103 ILE A CA 1
ATOM 817 C C . ILE A 1 103 ? 4.606 -17.507 12.895 1.00 51.00 103 ILE A C 1
ATOM 819 O O . ILE A 1 103 ? 4.026 -18.366 13.594 1.00 51.00 103 ILE A O 1
#

InterPro domains:
  IPR001348 ATP phosphoribosyltransferase HisG [PTHR21403] (38-97)

Radius of gyration: 23.57 Å; Cα contacts (8 Å, |Δi|>4): 88; chains: 1; bounding box: 27×65×61 Å

Sequence (103 aa):
MPLRLNAFKRTVLVCCASSQNSHVALVNGPVLDARVPERTEIRFGLPSKGRMASDTLDLLKDCRLSVKQVNPRQYVAQIPQLANLEVWFQRPKDIVRNWSLEI